Protein AF-A0A3C0VJ47-F1 (afdb_monomer_lite)

Foldseek 3Di:
DQVVCVVVVHAAEEEEEPQQLPDDPVVSVVVLLVVLQEPHSYYDYWYDQDDPPDPSLVSLCVVVVHPHDDPVQRDGVHHPRGSYPDDPVSVVVVRVLSVVVRVDVVSSVVVCVVVVRHHDD

pLDDT: mean 89.76, std 4.62, range [62.94, 96.06]

Radius of gyration: 16.32 Å; chains: 1; bounding box: 37×33×41 Å

Sequence (121 aa):
AVLKTEAAGIRAEGGFMLGHPDETVAEMEESIRYALSLPFSRFGFCICLPLPGTTGYYRVLEKHGLARIDWSTYDFLKPELMPCSTSIAQLRRMFLKTKLLRRFPTAAAVYRWVHGVKRAN

Structure (mmCIF, N/CA/C/O backbone):
data_AF-A0A3C0VJ47-F1
#
_entry.id   AF-A0A3C0VJ47-F1
#
loop_
_atom_site.group_PDB
_atom_site.id
_atom_site.type_symbol
_atom_site.label_atom_id
_atom_site.label_alt_id
_atom_site.label_comp_id
_atom_site.label_asym_id
_atom_site.label_entity_id
_atom_site.label_seq_id
_atom_site.pdbx_PDB_ins_code
_atom_site.Cartn_x
_atom_site.Cartn_y
_atom_site.Cartn_z
_atom_site.occupancy
_atom_site.B_iso_or_equiv
_atom_site.auth_seq_id
_atom_site.auth_comp_id
_atom_site.auth_asym_id
_atom_site.auth_atom_id
_atom_site.pdbx_PDB_model_num
ATOM 1 N N . ALA A 1 1 ? -18.216 -2.520 5.977 1.00 87.69 1 ALA A N 1
ATOM 2 C CA . ALA A 1 1 ? -17.931 -3.785 6.688 1.00 87.69 1 ALA A CA 1
ATOM 3 C C . ALA A 1 1 ? -17.303 -3.515 8.054 1.00 87.69 1 ALA A C 1
ATOM 5 O O . ALA A 1 1 ? -17.972 -3.765 9.042 1.00 87.69 1 ALA A O 1
ATOM 6 N N . VAL A 1 2 ? -16.112 -2.902 8.103 1.00 93.44 2 VAL A N 1
ATOM 7 C CA . VAL A 1 2 ? -15.336 -2.638 9.338 1.00 93.44 2 VAL A CA 1
ATOM 8 C C . VAL A 1 2 ? -16.138 -1.961 10.456 1.00 93.44 2 VAL A C 1
ATOM 10 O O . VAL A 1 2 ? -16.151 -2.455 11.575 1.00 93.44 2 VAL A O 1
ATOM 13 N N . LEU A 1 3 ? -16.861 -0.875 10.154 1.00 93.75 3 LEU A N 1
ATOM 14 C CA . LEU A 1 3 ? -17.677 -0.174 11.158 1.00 93.75 3 LEU A CA 1
ATOM 15 C C . LEU A 1 3 ? -18.728 -1.093 11.797 1.00 93.75 3 LEU A C 1
ATOM 17 O O . LEU A 1 3 ? -18.889 -1.106 13.010 1.00 93.75 3 LEU A O 1
ATOM 21 N N . LYS A 1 4 ? -19.407 -1.909 10.979 1.00 95.12 4 LYS A N 1
ATOM 22 C CA . LYS A 1 4 ? -20.451 -2.830 11.449 1.00 95.12 4 LYS A CA 1
ATOM 23 C C . LYS A 1 4 ? -19.870 -3.952 12.308 1.00 95.12 4 LYS A C 1
ATOM 25 O O . LYS A 1 4 ? -20.481 -4.320 13.301 1.00 95.12 4 LYS A O 1
ATOM 30 N N . THR A 1 5 ? -18.714 -4.498 11.926 1.00 95.38 5 THR A N 1
ATOM 31 C CA . THR A 1 5 ? -18.061 -5.572 12.687 1.00 95.38 5 THR A CA 1
ATOM 32 C C . THR A 1 5 ? -17.556 -5.065 14.031 1.00 95.38 5 THR A C 1
ATOM 34 O O . THR A 1 5 ? -17.850 -5.683 15.047 1.00 95.38 5 THR A O 1
ATOM 37 N N . GLU A 1 6 ? -16.896 -3.906 14.060 1.00 92.31 6 GLU A N 1
ATOM 38 C CA . GLU A 1 6 ? -16.380 -3.317 15.303 1.00 92.31 6 GLU A CA 1
ATOM 39 C C . GLU A 1 6 ? -17.521 -2.898 16.243 1.00 92.31 6 GLU A C 1
ATOM 41 O O . GLU A 1 6 ? -17.473 -3.199 17.434 1.00 92.31 6 GLU A O 1
ATOM 46 N N . ALA A 1 7 ? -18.603 -2.313 15.715 1.00 93.12 7 ALA A N 1
ATOM 47 C CA . ALA A 1 7 ? -19.798 -2.000 16.505 1.00 93.12 7 ALA A CA 1
ATOM 48 C C . ALA A 1 7 ? -20.467 -3.252 17.107 1.00 93.12 7 ALA A C 1
ATOM 50 O O . ALA A 1 7 ? -21.058 -3.178 18.180 1.00 93.12 7 ALA A O 1
ATOM 51 N N . ALA A 1 8 ? -20.354 -4.404 16.440 1.00 95.69 8 ALA A N 1
ATOM 52 C CA . ALA A 1 8 ? -20.844 -5.691 16.932 1.00 95.69 8 ALA A CA 1
ATOM 53 C C . ALA A 1 8 ? -19.851 -6.415 17.868 1.00 95.69 8 ALA A C 1
ATOM 55 O O . ALA A 1 8 ? -20.109 -7.550 18.266 1.00 95.69 8 ALA A O 1
ATOM 56 N N . GLY A 1 9 ? -18.708 -5.803 18.201 1.00 94.50 9 GLY A N 1
ATOM 57 C CA . GLY A 1 9 ? -17.663 -6.412 19.033 1.00 94.50 9 GLY A CA 1
ATOM 58 C C . GLY A 1 9 ? -16.779 -7.435 18.307 1.00 94.50 9 GLY A C 1
ATOM 59 O O . GLY A 1 9 ? -15.995 -8.137 18.948 1.00 94.50 9 GLY A O 1
ATOM 60 N N . ILE A 1 10 ? -16.872 -7.531 16.977 1.00 96.06 10 ILE A N 1
ATOM 61 C CA . ILE A 1 10 ? -16.033 -8.404 16.149 1.00 96.06 10 ILE A CA 1
ATOM 62 C C . ILE A 1 10 ? -14.783 -7.632 15.725 1.00 96.06 10 ILE A C 1
ATOM 64 O O . ILE A 1 10 ? -14.864 -6.629 15.013 1.00 96.06 10 ILE A O 1
ATOM 68 N N . ARG A 1 11 ? -13.613 -8.145 16.114 1.00 94.44 11 ARG A N 1
ATOM 69 C CA . ARG A 1 11 ? -12.315 -7.529 15.810 1.00 94.44 11 ARG A CA 1
ATOM 70 C C . ARG A 1 11 ? -12.023 -7.572 14.311 1.00 94.44 11 ARG A C 1
ATOM 72 O O . ARG A 1 11 ? -11.785 -8.644 13.758 1.00 94.44 11 ARG A O 1
ATOM 79 N N . ALA A 1 12 ? -11.999 -6.414 13.662 1.00 94.62 12 ALA A N 1
ATOM 80 C CA . ALA A 1 12 ? -11.708 -6.304 12.241 1.00 94.62 12 ALA A CA 1
ATOM 81 C C . ALA A 1 12 ? -10.196 -6.243 11.981 1.00 94.62 12 ALA A C 1
ATOM 83 O O . ALA A 1 12 ? -9.491 -5.377 12.514 1.00 94.62 12 ALA A O 1
ATOM 84 N N . GLU A 1 13 ? -9.708 -7.125 11.105 1.00 94.12 13 GLU A N 1
ATOM 85 C CA . GLU A 1 13 ? -8.345 -7.065 10.574 1.00 94.12 13 GLU A CA 1
ATOM 86 C C . GLU A 1 13 ? -8.325 -6.540 9.131 1.00 94.12 13 GLU A C 1
ATOM 88 O O . GLU A 1 13 ? -9.103 -6.982 8.288 1.00 94.12 13 GLU A O 1
ATOM 93 N N . GLY A 1 14 ? -7.436 -5.585 8.846 1.00 92.75 14 GLY A N 1
ATOM 94 C CA . GLY A 1 14 ? -7.245 -5.000 7.517 1.00 92.75 14 GLY A CA 1
ATOM 95 C C . GLY A 1 14 ? -5.904 -5.386 6.892 1.00 92.75 14 GLY A C 1
ATOM 96 O O . GLY A 1 14 ? -4.848 -5.128 7.471 1.00 92.75 14 GLY A O 1
ATOM 97 N N . GLY A 1 15 ? -5.930 -5.969 5.696 1.00 94.06 15 GLY A N 1
ATOM 98 C CA . GLY A 1 15 ? -4.739 -6.205 4.880 1.00 94.06 15 GLY A CA 1
ATOM 99 C C . GLY A 1 15 ? -4.710 -5.255 3.690 1.00 94.06 15 GLY A C 1
ATOM 100 O O . GLY A 1 15 ? -5.676 -5.194 2.935 1.00 94.06 15 GLY A O 1
ATOM 101 N N . PHE A 1 16 ? -3.608 -4.531 3.521 1.00 94.31 16 PHE A N 1
ATOM 102 C CA . PHE A 1 16 ? -3.402 -3.604 2.410 1.00 94.31 16 PHE A CA 1
ATOM 103 C C . PHE A 1 16 ? -2.181 -4.021 1.593 1.00 94.31 16 PHE A C 1
ATOM 105 O O . PHE A 1 16 ? -1.155 -4.406 2.153 1.00 94.31 16 PHE A O 1
ATOM 112 N N . MET A 1 17 ? -2.279 -3.908 0.272 1.00 92.50 17 MET A N 1
ATOM 113 C CA . MET A 1 17 ? -1.145 -4.045 -0.641 1.00 92.50 17 MET A CA 1
ATOM 114 C C . MET A 1 17 ? -0.754 -2.665 -1.149 1.00 92.50 17 MET A C 1
ATOM 116 O O . MET A 1 17 ? -1.632 -1.874 -1.474 1.00 92.50 17 MET A O 1
ATOM 120 N N . LEU A 1 18 ? 0.546 -2.391 -1.206 1.00 92.19 18 LEU A N 1
ATOM 121 C CA . LEU A 1 18 ? 1.106 -1.160 -1.755 1.00 92.19 18 LEU A CA 1
ATOM 122 C C . LEU A 1 18 ? 2.059 -1.488 -2.901 1.00 92.19 18 LEU A C 1
ATOM 124 O O . LEU A 1 18 ? 2.857 -2.424 -2.803 1.00 92.19 18 LEU A O 1
ATOM 128 N N . GLY A 1 19 ? 2.028 -0.679 -3.949 1.00 90.62 19 GLY A N 1
ATOM 129 C CA . GLY A 1 19 ? 2.949 -0.757 -5.073 1.00 90.62 19 GLY A CA 1
ATOM 130 C C . GLY A 1 19 ? 2.414 -1.599 -6.219 1.00 90.62 19 GLY A C 1
ATOM 131 O O . GLY A 1 19 ? 3.201 -2.258 -6.896 1.00 90.62 19 GLY A O 1
ATOM 132 N N . HIS A 1 20 ? 1.095 -1.603 -6.427 1.00 92.62 20 HIS A N 1
ATOM 133 C CA . HIS A 1 20 ? 0.516 -2.194 -7.635 1.00 92.62 20 HIS A CA 1
ATOM 134 C C . HIS A 1 20 ? 1.140 -1.542 -8.887 1.00 92.62 20 HIS A C 1
ATOM 136 O O . HIS A 1 20 ? 1.443 -0.351 -8.835 1.00 92.62 20 HIS A O 1
ATOM 142 N N . PRO A 1 21 ? 1.352 -2.263 -10.009 1.00 91.62 21 PRO A N 1
ATOM 143 C CA . PRO A 1 21 ? 2.082 -1.722 -11.158 1.00 91.62 21 PRO A CA 1
ATOM 144 C C . PRO A 1 21 ? 1.579 -0.368 -11.659 1.00 91.62 21 PRO A C 1
ATOM 146 O O . PRO A 1 21 ? 2.386 0.488 -12.020 1.00 91.62 21 PRO A O 1
ATOM 149 N N . ASP A 1 22 ? 0.269 -0.148 -11.605 1.00 90.69 22 ASP A N 1
ATOM 150 C CA . ASP A 1 22 ? -0.381 1.089 -12.051 1.00 90.69 22 ASP A CA 1
ATOM 151 C C . ASP A 1 22 ? -0.547 2.144 -10.943 1.00 90.69 22 ASP A C 1
ATOM 153 O O . ASP A 1 22 ? -1.043 3.232 -11.202 1.00 90.69 22 ASP A O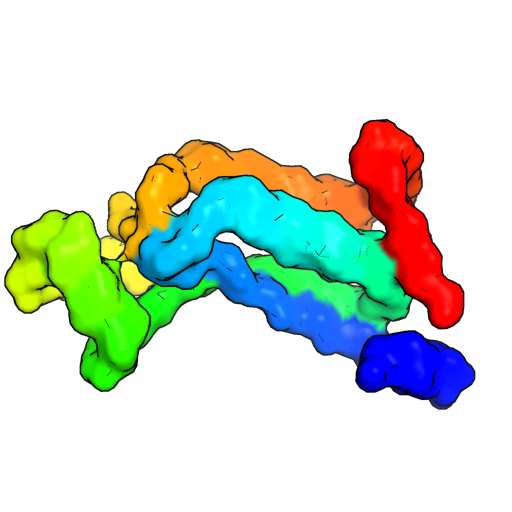 1
ATOM 157 N N . GLU A 1 23 ? -0.123 1.844 -9.715 1.00 92.06 23 GLU A N 1
ATOM 158 C CA . GLU A 1 23 ? -0.290 2.716 -8.553 1.00 92.06 23 GLU A CA 1
ATOM 159 C C . GLU A 1 23 ? 0.851 3.734 -8.437 1.00 92.06 23 GLU A C 1
ATOM 161 O O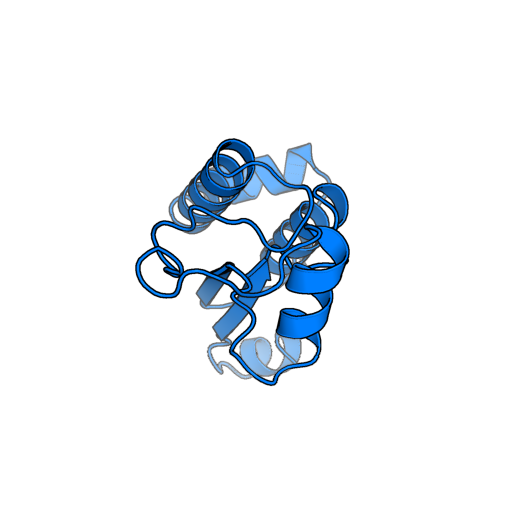 . GLU A 1 23 ? 2.040 3.433 -8.611 1.00 92.06 23 GLU A O 1
ATOM 166 N N . THR A 1 24 ? 0.486 4.961 -8.098 1.00 92.75 24 THR A N 1
ATOM 167 C CA . THR A 1 24 ? 1.397 6.066 -7.811 1.00 92.75 24 THR A CA 1
ATOM 168 C C . THR A 1 24 ? 1.723 6.157 -6.320 1.00 92.75 24 THR A C 1
ATOM 170 O O . THR A 1 24 ? 1.034 5.623 -5.451 1.00 92.75 24 THR A O 1
ATOM 173 N N . VAL A 1 25 ? 2.775 6.911 -5.981 1.00 91.50 25 VAL A N 1
ATOM 174 C CA . VAL A 1 25 ? 3.110 7.198 -4.574 1.00 91.50 25 VAL A CA 1
ATOM 175 C C . VAL A 1 25 ? 1.954 7.900 -3.853 1.00 91.50 25 VAL A C 1
ATOM 177 O O . VAL A 1 25 ? 1.704 7.615 -2.685 1.00 91.50 25 VAL A O 1
ATOM 180 N N . ALA A 1 26 ? 1.241 8.797 -4.538 1.00 92.75 26 ALA A N 1
ATOM 181 C CA . ALA A 1 26 ? 0.123 9.532 -3.956 1.00 92.75 26 ALA A CA 1
ATOM 182 C C . ALA A 1 26 ? -1.057 8.610 -3.606 1.00 92.75 26 ALA A C 1
ATOM 184 O O . ALA A 1 26 ? -1.616 8.727 -2.517 1.00 92.75 26 ALA A O 1
ATOM 185 N N . GLU A 1 27 ? -1.376 7.650 -4.475 1.00 94.88 27 GLU A N 1
ATOM 186 C CA . GLU A 1 27 ? -2.435 6.660 -4.232 1.00 94.88 27 GLU A CA 1
ATOM 187 C C . GLU A 1 27 ? -2.062 5.703 -3.092 1.00 94.88 27 GLU A C 1
ATOM 189 O O . GLU A 1 27 ? -2.880 5.423 -2.216 1.00 94.88 27 GLU A O 1
ATOM 194 N N . MET A 1 28 ? -0.795 5.287 -2.996 1.00 94.25 28 MET A N 1
ATOM 195 C CA . MET A 1 28 ? -0.340 4.504 -1.841 1.00 94.25 28 MET A CA 1
ATOM 196 C C . MET A 1 28 ? -0.459 5.292 -0.521 1.00 94.25 28 MET A C 1
AT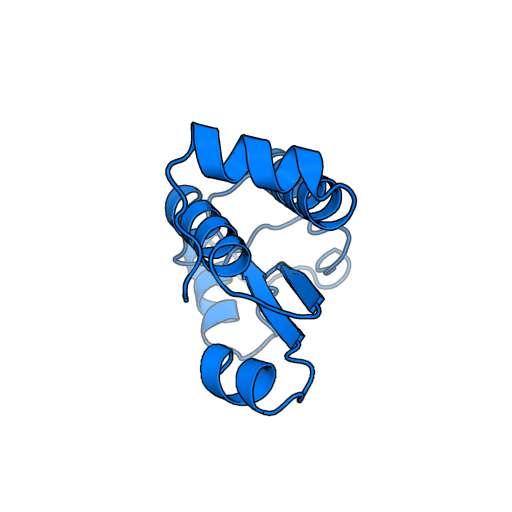OM 198 O O . MET A 1 28 ? -0.787 4.730 0.527 1.00 94.25 28 MET A O 1
ATOM 202 N N . GLU A 1 29 ? -0.198 6.603 -0.540 1.00 92.88 29 GLU A N 1
ATOM 203 C CA . GLU A 1 29 ? -0.418 7.482 0.616 1.00 92.88 29 GLU A CA 1
ATOM 204 C C . GLU A 1 29 ? -1.908 7.612 0.964 1.00 92.88 29 GLU A C 1
ATOM 206 O O . GLU A 1 29 ? -2.270 7.673 2.142 1.00 92.88 29 GLU A O 1
ATOM 211 N N . GLU A 1 30 ? -2.790 7.620 -0.033 1.00 94.44 30 GLU A N 1
ATOM 212 C CA . GLU A 1 30 ? -4.242 7.555 0.162 1.00 94.44 30 GLU A CA 1
ATOM 213 C C . GLU A 1 30 ? -4.674 6.245 0.809 1.00 94.44 30 GLU A C 1
ATOM 215 O O . GLU A 1 30 ? -5.416 6.281 1.793 1.00 94.44 30 GLU A O 1
ATOM 220 N N . SER A 1 31 ? -4.132 5.115 0.360 1.00 94.62 31 SER A N 1
ATOM 221 C CA . SER A 1 31 ? -4.350 3.804 0.977 1.00 94.62 31 SER A CA 1
ATOM 222 C C . SER A 1 31 ? -3.939 3.793 2.455 1.00 94.62 31 SER A C 1
ATOM 224 O O . SER A 1 31 ? -4.676 3.292 3.310 1.00 94.62 31 SER A O 1
ATOM 226 N N . ILE A 1 32 ? -2.805 4.414 2.803 1.00 93.38 32 ILE A N 1
ATOM 227 C CA . ILE A 1 32 ? -2.371 4.559 4.204 1.00 93.38 32 ILE A CA 1
ATOM 228 C C . ILE A 1 32 ? -3.341 5.442 4.998 1.00 93.38 32 ILE A C 1
ATOM 230 O O . ILE A 1 32 ? -3.720 5.086 6.119 1.00 93.38 32 ILE A O 1
ATOM 234 N N . ARG A 1 33 ? -3.761 6.584 4.440 1.00 93.38 33 ARG A N 1
ATOM 235 C CA . ARG A 1 33 ? -4.732 7.479 5.091 1.00 93.38 33 ARG A CA 1
ATOM 236 C C . ARG A 1 33 ? -6.074 6.786 5.316 1.00 93.38 33 ARG A C 1
ATOM 238 O O . ARG A 1 33 ? -6.645 6.929 6.394 1.00 93.38 33 ARG A O 1
ATOM 245 N N . TYR A 1 34 ? -6.540 6.006 4.346 1.00 93.75 34 TYR A N 1
ATOM 246 C CA . TYR A 1 34 ? -7.769 5.225 4.441 1.00 93.75 34 TYR A CA 1
ATOM 247 C C . TYR A 1 34 ? -7.683 4.146 5.528 1.00 93.75 34 TYR A C 1
ATOM 249 O O . TYR A 1 34 ? -8.579 4.025 6.361 1.00 93.75 34 TYR A O 1
ATOM 257 N N . ALA A 1 35 ? -6.570 3.416 5.608 1.00 93.06 35 ALA A N 1
ATOM 258 C CA . ALA A 1 35 ? -6.358 2.449 6.684 1.00 93.06 35 ALA A CA 1
ATOM 259 C C . ALA A 1 35 ? -6.406 3.104 8.079 1.00 93.06 35 ALA A C 1
ATOM 261 O O . ALA A 1 35 ? -6.937 2.525 9.023 1.00 93.06 35 ALA A O 1
ATOM 262 N N . LEU A 1 36 ? -5.875 4.326 8.208 1.00 90.94 36 LEU A N 1
ATOM 263 C CA . LEU A 1 36 ? -5.847 5.087 9.462 1.00 90.94 36 LEU A CA 1
ATOM 264 C C . LEU A 1 36 ? -7.176 5.769 9.816 1.00 90.94 36 LEU A C 1
ATOM 266 O O . LEU A 1 36 ? -7.354 6.155 10.979 1.00 90.94 36 LEU A O 1
ATOM 270 N N . SER A 1 37 ? -8.072 5.960 8.845 1.00 92.06 37 SER A N 1
ATOM 271 C CA . SER A 1 37 ? -9.394 6.551 9.074 1.00 92.06 37 SER A CA 1
ATOM 272 C C . SER A 1 37 ? -10.389 5.531 9.627 1.00 92.06 37 SER A C 1
ATOM 274 O O . SER A 1 37 ? -11.301 5.907 10.363 1.00 92.06 37 SER A O 1
ATOM 276 N N . LEU A 1 38 ? -10.200 4.244 9.330 1.00 93.31 38 LEU A N 1
ATOM 277 C CA . LEU A 1 38 ? -11.077 3.169 9.783 1.00 93.31 38 LEU A CA 1
ATOM 278 C C . LEU A 1 38 ? -10.703 2.648 11.183 1.00 93.31 38 LEU A C 1
ATOM 280 O O . LEU A 1 38 ? -9.526 2.638 11.556 1.00 93.31 38 LEU A O 1
ATOM 284 N N . PRO A 1 39 ? -11.680 2.164 11.973 1.00 91.31 39 PRO A N 1
ATOM 285 C CA . PRO A 1 39 ? -11.437 1.682 13.329 1.00 91.31 39 PRO A CA 1
ATOM 286 C C . PRO A 1 39 ? -10.980 0.217 13.353 1.00 91.31 39 PRO A C 1
ATOM 288 O O . PRO A 1 39 ? -11.507 -0.581 14.111 1.00 91.31 39 PRO A O 1
ATOM 291 N N . PHE A 1 40 ? -10.005 -0.164 12.526 1.00 90.81 40 PHE A N 1
ATOM 292 C CA . PHE A 1 40 ? -9.478 -1.528 12.568 1.00 90.81 40 PHE A CA 1
ATOM 293 C C . PHE A 1 40 ? -8.900 -1.864 13.947 1.00 90.81 40 PHE A C 1
ATOM 295 O O . PHE A 1 40 ? -8.002 -1.168 14.432 1.00 90.81 40 PHE A O 1
ATOM 302 N N . SER A 1 41 ? -9.317 -2.998 14.512 1.00 89.75 41 SER A N 1
ATOM 303 C CA . SER A 1 41 ? -8.616 -3.638 15.629 1.00 89.75 41 SER A CA 1
ATOM 304 C C . SER A 1 41 ? -7.145 -3.915 15.304 1.00 89.75 41 SER A C 1
ATOM 306 O O . SER A 1 41 ? -6.273 -3.806 16.171 1.00 89.75 41 SER A O 1
ATOM 308 N N . ARG A 1 42 ? -6.853 -4.290 14.052 1.00 87.44 42 ARG A N 1
ATOM 309 C CA . ARG A 1 42 ? -5.490 -4.499 13.547 1.00 87.44 42 ARG A CA 1
ATOM 310 C C . ARG A 1 42 ? -5.440 -4.272 12.042 1.00 87.44 42 ARG A C 1
ATOM 312 O O . ARG A 1 42 ? -6.358 -4.639 11.328 1.00 87.44 42 ARG A O 1
ATOM 319 N N . PHE A 1 43 ? -4.347 -3.718 11.535 1.00 92.00 43 PHE A N 1
ATOM 320 C CA . PHE A 1 43 ? -4.100 -3.683 10.097 1.00 92.00 43 PHE A CA 1
ATOM 321 C C . PHE A 1 43 ? -2.613 -3.815 9.777 1.00 92.00 43 PHE A C 1
ATOM 323 O O . PHE A 1 43 ? -1.746 -3.608 10.641 1.00 92.00 43 PHE A O 1
ATOM 330 N N . GLY A 1 44 ? -2.323 -4.193 8.537 1.00 90.69 44 GLY A N 1
ATOM 331 C CA . GLY A 1 44 ? -0.976 -4.367 8.016 1.00 90.69 44 GLY A CA 1
ATOM 332 C C . GLY A 1 44 ? -0.889 -4.009 6.539 1.00 90.69 44 GLY A C 1
ATOM 333 O O . GLY A 1 44 ? -1.893 -3.971 5.834 1.00 90.69 44 GLY A O 1
ATOM 334 N N . PHE A 1 45 ? 0.338 -3.758 6.094 1.00 91.75 45 PHE A N 1
ATOM 335 C CA . PHE A 1 45 ? 0.657 -3.495 4.698 1.00 91.75 45 PHE A CA 1
ATOM 336 C C . PHE A 1 45 ? 1.675 -4.526 4.222 1.00 91.75 45 PHE A C 1
ATOM 338 O O . PHE A 1 45 ? 2.605 -4.854 4.967 1.00 91.75 45 PHE A O 1
ATOM 345 N N . CYS A 1 46 ? 1.540 -4.973 2.983 1.00 89.81 46 CYS A N 1
ATOM 346 C CA . CYS A 1 46 ? 2.556 -5.720 2.254 1.00 89.81 46 CYS A CA 1
ATOM 347 C C . CYS A 1 46 ? 2.821 -5.071 0.893 1.00 89.81 46 CYS A C 1
ATOM 349 O O . CYS A 1 46 ? 2.111 -4.164 0.458 1.00 89.81 46 CYS A O 1
ATOM 351 N N . ILE A 1 47 ? 3.897 -5.509 0.250 1.00 89.56 47 ILE A N 1
ATOM 352 C CA . ILE A 1 47 ? 4.277 -5.060 -1.087 1.00 89.56 47 ILE A CA 1
ATOM 353 C C . ILE A 1 47 ? 3.474 -5.880 -2.086 1.00 89.56 47 ILE A C 1
ATOM 355 O O . ILE A 1 47 ? 3.356 -7.097 -1.926 1.00 89.56 47 ILE A O 1
ATOM 359 N N . CYS A 1 48 ? 2.925 -5.228 -3.106 1.00 90.44 48 CYS A N 1
ATOM 360 C CA . CYS A 1 48 ? 2.376 -5.940 -4.244 1.00 90.44 48 CYS A CA 1
ATOM 361 C C . CYS A 1 48 ? 3.530 -6.670 -4.936 1.00 90.44 48 CYS A C 1
ATOM 363 O O . CYS A 1 48 ? 4.465 -6.040 -5.415 1.00 90.44 48 CYS A O 1
ATOM 365 N N . LEU A 1 49 ? 3.482 -7.995 -4.970 1.00 89.06 49 LEU A N 1
ATOM 366 C CA . LEU A 1 49 ? 4.470 -8.801 -5.674 1.00 89.06 49 LEU A CA 1
ATOM 367 C C . LEU A 1 49 ? 3.728 -9.682 -6.686 1.00 89.06 49 LEU A C 1
ATOM 369 O O . LEU A 1 49 ? 3.265 -10.769 -6.332 1.00 89.06 49 LEU A O 1
ATOM 373 N N . PRO A 1 50 ? 3.507 -9.188 -7.916 1.00 90.12 50 PRO A N 1
ATOM 374 C CA . PRO A 1 50 ? 2.792 -9.951 -8.927 1.00 90.12 50 PRO A CA 1
ATOM 375 C C . PRO A 1 50 ? 3.436 -11.307 -9.250 1.00 90.12 50 PRO A C 1
ATOM 377 O O . PRO A 1 50 ? 4.570 -11.397 -9.710 1.00 90.12 50 PRO A O 1
ATOM 380 N N . LEU A 1 51 ? 2.681 -12.384 -9.042 1.00 90.31 51 LEU A N 1
ATOM 381 C CA . LEU A 1 51 ? 3.141 -13.758 -9.254 1.00 90.31 51 LEU A CA 1
ATOM 382 C C . LEU A 1 51 ? 3.155 -14.141 -10.746 1.00 90.31 51 LEU A C 1
ATOM 384 O O . LEU A 1 51 ? 2.348 -13.602 -11.513 1.00 90.31 51 LEU A O 1
ATOM 388 N N . PRO A 1 52 ? 4.017 -15.088 -11.172 1.00 90.50 52 PRO A N 1
ATOM 389 C CA . PRO A 1 52 ? 4.113 -15.471 -12.577 1.00 90.50 52 PRO A CA 1
ATOM 390 C C . PRO A 1 52 ? 2.762 -15.945 -13.117 1.00 90.50 52 PRO A C 1
ATOM 392 O O . PRO A 1 52 ? 2.040 -16.680 -12.447 1.00 90.50 52 PRO A O 1
ATOM 395 N N . GLY A 1 53 ? 2.424 -15.514 -14.332 1.00 90.88 53 GLY A N 1
ATOM 396 C CA . GLY A 1 53 ? 1.151 -15.841 -14.983 1.00 90.88 53 GLY A CA 1
ATOM 397 C C . GLY A 1 53 ? -0.022 -14.932 -14.601 1.00 90.88 53 GLY A C 1
ATOM 398 O O . GLY A 1 53 ? -1.084 -15.033 -15.209 1.00 90.88 53 GLY A O 1
ATOM 399 N N . THR A 1 54 ? 0.144 -14.018 -13.639 1.00 93.44 54 THR A N 1
ATOM 400 C CA . THR A 1 54 ? -0.887 -13.017 -13.322 1.00 93.44 54 THR A CA 1
ATOM 401 C C . THR A 1 54 ? -0.832 -11.826 -14.277 1.00 93.44 54 THR A C 1
ATOM 403 O O . THR A 1 54 ? 0.229 -11.469 -14.788 1.00 93.44 54 THR A O 1
ATOM 406 N N . THR A 1 55 ? -1.957 -11.132 -14.463 1.00 94.19 55 THR A N 1
ATOM 407 C CA . THR A 1 55 ? -1.995 -9.889 -15.254 1.00 94.19 55 THR A CA 1
ATOM 408 C C . THR A 1 55 ? -0.998 -8.854 -14.736 1.00 94.19 55 THR A C 1
ATOM 410 O O . THR A 1 55 ? -0.291 -8.230 -15.522 1.00 94.19 55 THR A O 1
ATOM 413 N N . GLY A 1 56 ? -0.876 -8.719 -13.410 1.00 91.75 56 GLY A N 1
ATOM 414 C CA . GLY A 1 56 ? 0.092 -7.814 -12.793 1.00 91.75 56 GLY A CA 1
ATOM 415 C C . GLY A 1 56 ? 1.539 -8.159 -13.154 1.00 91.75 56 GLY A C 1
ATOM 416 O O . GLY A 1 56 ? 2.343 -7.258 -13.355 1.00 91.75 56 GLY A O 1
ATOM 417 N N . TYR A 1 57 ? 1.872 -9.443 -13.295 1.00 92.75 57 TYR A N 1
ATOM 418 C CA . TYR A 1 57 ? 3.219 -9.870 -13.674 1.00 92.75 57 TYR A CA 1
ATOM 419 C C . TYR A 1 57 ? 3.571 -9.422 -15.090 1.00 92.75 57 TYR A C 1
ATOM 421 O O . TYR A 1 57 ? 4.617 -8.812 -15.302 1.00 92.75 57 TYR A O 1
ATOM 429 N N . TYR A 1 58 ? 2.665 -9.638 -16.044 1.00 93.62 58 TYR A N 1
ATOM 430 C CA . TYR A 1 58 ? 2.860 -9.175 -17.419 1.00 93.62 58 TYR A CA 1
ATOM 431 C C . TYR A 1 58 ? 2.926 -7.647 -17.512 1.00 93.62 58 TYR A C 1
ATOM 433 O O . TYR A 1 58 ? 3.736 -7.125 -18.274 1.00 93.62 58 TYR A O 1
ATOM 441 N N . ARG A 1 59 ? 2.160 -6.927 -16.682 1.00 93.75 59 ARG A N 1
ATOM 442 C CA . ARG A 1 59 ? 2.257 -5.463 -16.572 1.00 93.75 59 ARG A CA 1
ATOM 443 C C . ARG A 1 59 ? 3.623 -4.991 -16.091 1.00 93.75 59 ARG A C 1
ATOM 445 O O . ARG A 1 59 ? 4.148 -4.026 -16.634 1.00 93.75 59 ARG A O 1
ATOM 452 N N . VAL A 1 60 ? 4.216 -5.660 -15.102 1.00 92.44 60 VAL A N 1
ATOM 453 C CA . VAL A 1 60 ? 5.579 -5.335 -14.647 1.00 92.44 60 VAL A CA 1
ATOM 454 C C . VAL A 1 60 ? 6.586 -5.571 -15.768 1.00 92.44 60 VAL A C 1
ATOM 456 O O . VAL A 1 60 ? 7.426 -4.711 -16.020 1.00 92.44 60 VAL A O 1
ATOM 459 N N . LEU A 1 61 ? 6.492 -6.701 -16.474 1.00 93.19 61 LEU A N 1
ATOM 460 C CA . LEU A 1 61 ? 7.376 -6.986 -17.606 1.00 93.19 61 LEU A CA 1
ATOM 461 C C . LEU A 1 61 ? 7.283 -5.905 -18.690 1.00 93.19 61 LEU A C 1
ATOM 463 O O . LEU A 1 61 ? 8.308 -5.369 -19.102 1.00 93.19 61 LEU A O 1
ATOM 467 N N . GLU A 1 62 ? 6.063 -5.545 -19.091 1.00 93.69 62 GLU A N 1
ATOM 468 C CA . GLU A 1 62 ? 5.787 -4.486 -20.067 1.00 93.69 62 GLU A CA 1
ATOM 469 C C . GLU A 1 62 ? 6.368 -3.141 -19.609 1.00 93.69 62 GLU A C 1
ATOM 471 O O . GLU A 1 62 ? 7.147 -2.514 -20.327 1.00 93.69 62 GLU A O 1
ATOM 476 N N . LYS A 1 63 ? 6.055 -2.729 -18.376 1.00 90.62 63 LYS A N 1
ATOM 477 C CA . LYS A 1 63 ? 6.458 -1.436 -17.812 1.00 90.62 63 LYS A CA 1
ATOM 478 C C . LYS A 1 63 ? 7.970 -1.280 -17.673 1.00 90.62 63 LYS A C 1
ATOM 480 O O . LYS A 1 63 ? 8.486 -0.176 -17.829 1.00 90.62 63 LYS A O 1
ATOM 485 N N . HIS A 1 64 ? 8.673 -2.367 -17.370 1.00 89.56 64 HIS A N 1
ATOM 486 C CA . HIS A 1 64 ? 10.124 -2.364 -17.187 1.00 89.56 64 HIS A CA 1
ATOM 487 C C . HIS A 1 64 ? 10.897 -2.828 -18.431 1.00 89.56 64 HIS A C 1
ATOM 489 O O . HIS A 1 64 ? 12.126 -2.874 -18.387 1.00 89.56 64 HIS A O 1
ATOM 495 N N . GLY A 1 65 ? 10.215 -3.173 -19.530 1.00 92.56 65 GLY A N 1
ATOM 496 C CA . GLY A 1 65 ? 10.854 -3.689 -20.745 1.00 92.56 65 GLY A CA 1
ATOM 497 C C . GLY A 1 65 ? 11.607 -5.006 -20.520 1.00 92.56 65 GLY A C 1
ATOM 498 O O . GLY A 1 65 ? 12.663 -5.228 -21.111 1.00 92.56 65 GLY A O 1
ATOM 499 N N . LEU A 1 66 ? 11.103 -5.864 -19.630 1.00 91.69 66 LEU A N 1
ATOM 500 C CA . LEU A 1 66 ? 11.750 -7.114 -19.230 1.00 91.69 66 LEU A CA 1
ATOM 501 C C . LEU A 1 66 ? 11.131 -8.307 -19.963 1.00 91.69 66 LEU A C 1
ATOM 503 O O . LEU A 1 66 ? 9.916 -8.428 -20.061 1.00 91.69 66 LEU A O 1
ATOM 507 N N . ALA A 1 67 ? 11.964 -9.255 -20.395 1.00 91.06 67 ALA A N 1
ATOM 508 C CA . ALA A 1 67 ? 11.479 -10.537 -20.920 1.00 91.06 67 ALA A CA 1
ATOM 509 C C . ALA A 1 67 ? 11.052 -11.505 -19.800 1.00 91.06 67 ALA A C 1
ATOM 511 O O . ALA A 1 67 ? 10.178 -12.347 -19.990 1.00 91.06 67 ALA A O 1
ATOM 512 N N . ARG A 1 68 ? 11.696 -11.406 -18.631 1.00 89.12 68 ARG A N 1
ATOM 513 C CA . ARG A 1 68 ? 11.410 -12.201 -17.430 1.00 89.12 68 ARG A CA 1
ATOM 514 C C . ARG A 1 68 ? 11.905 -11.479 -16.179 1.00 89.12 68 ARG A C 1
ATOM 516 O O . ARG A 1 68 ? 12.842 -10.688 -16.259 1.00 89.12 68 ARG A O 1
ATOM 523 N N . ILE A 1 69 ? 11.322 -11.815 -15.034 1.00 87.94 69 ILE A N 1
ATOM 524 C CA . ILE A 1 69 ? 11.815 -11.410 -13.710 1.00 87.94 69 ILE A CA 1
ATOM 525 C C . ILE A 1 69 ? 12.777 -12.481 -13.185 1.00 87.94 69 ILE A C 1
ATOM 527 O O . ILE A 1 69 ? 12.519 -13.676 -13.344 1.00 87.94 69 ILE A O 1
ATOM 531 N N . ASP A 1 70 ? 13.879 -12.057 -12.566 1.00 87.38 70 ASP A N 1
ATOM 532 C CA . ASP A 1 70 ? 14.750 -12.951 -11.806 1.00 87.38 70 ASP A CA 1
ATOM 533 C C . ASP A 1 70 ? 14.098 -13.307 -10.465 1.00 87.38 70 ASP A C 1
ATOM 535 O O . ASP A 1 70 ? 13.982 -12.482 -9.562 1.00 87.38 70 ASP A O 1
ATOM 539 N N . TRP A 1 71 ? 13.669 -14.558 -10.335 1.00 85.62 71 TRP A N 1
ATOM 540 C CA . TRP A 1 71 ? 12.987 -15.054 -9.143 1.00 85.62 71 TRP A CA 1
ATOM 541 C C . TRP A 1 71 ? 13.884 -15.132 -7.912 1.00 85.62 71 TRP A C 1
ATOM 543 O O . TRP A 1 71 ? 13.368 -15.112 -6.798 1.00 85.62 71 TRP A O 1
ATOM 553 N N . SER A 1 72 ? 15.207 -15.198 -8.084 1.00 86.38 72 SER A N 1
ATOM 554 C CA . SER A 1 72 ? 16.137 -15.273 -6.952 1.00 86.38 72 SER A CA 1
ATOM 555 C C . SER A 1 72 ? 16.187 -13.976 -6.134 1.00 86.38 72 SER A C 1
ATOM 557 O O . SER A 1 72 ? 16.544 -14.003 -4.958 1.00 86.38 72 SER A O 1
ATOM 559 N N . THR A 1 73 ? 15.776 -12.855 -6.734 1.00 82.12 73 THR A N 1
ATOM 560 C CA . THR A 1 73 ? 15.750 -11.516 -6.122 1.00 82.12 73 THR A CA 1
ATOM 561 C C . THR A 1 73 ? 14.327 -10.977 -5.924 1.00 82.12 73 THR A C 1
ATOM 563 O O . THR A 1 73 ? 14.131 -9.868 -5.414 1.00 82.12 73 THR A O 1
ATOM 566 N N . TYR A 1 74 ? 13.311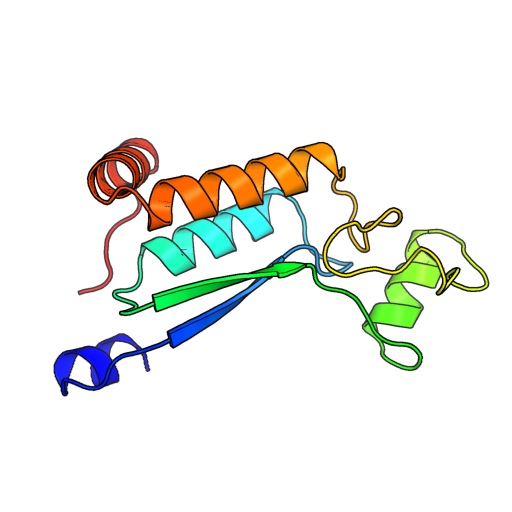 -11.762 -6.299 1.00 82.50 74 TYR A N 1
ATOM 567 C CA . TYR A 1 74 ? 11.904 -11.375 -6.251 1.00 82.50 74 TYR A CA 1
ATOM 568 C C . TYR A 1 74 ? 11.270 -11.734 -4.904 1.00 82.50 74 TYR A C 1
ATOM 570 O O . TYR A 1 74 ? 10.559 -12.728 -4.761 1.00 82.50 74 TYR A O 1
ATOM 578 N N . ASP A 1 75 ? 11.574 -10.916 -3.897 1.00 82.88 75 ASP A N 1
ATOM 579 C CA . ASP A 1 75 ? 11.260 -11.180 -2.494 1.00 82.88 75 ASP A CA 1
ATOM 580 C C . ASP A 1 75 ? 10.325 -10.116 -1.882 1.00 82.88 75 ASP A C 1
ATOM 582 O O . ASP A 1 75 ? 10.453 -8.914 -2.129 1.00 82.88 75 ASP A O 1
ATOM 586 N N . PHE A 1 76 ? 9.384 -10.558 -1.040 1.00 76.69 76 PHE A N 1
ATOM 587 C CA . PHE A 1 76 ? 8.396 -9.692 -0.380 1.00 76.69 76 PHE A CA 1
ATOM 588 C C . PHE A 1 76 ? 8.981 -8.787 0.717 1.00 76.69 76 PHE A C 1
ATOM 590 O O . PHE A 1 76 ? 8.376 -7.773 1.073 1.00 76.69 76 PHE A O 1
ATOM 597 N N . LEU A 1 77 ? 10.111 -9.163 1.312 1.00 76.69 77 LEU A N 1
ATOM 598 C CA . LEU A 1 77 ? 10.784 -8.439 2.391 1.00 76.69 77 LEU A CA 1
ATOM 599 C C . LEU A 1 77 ? 11.858 -7.495 1.845 1.00 76.69 77 LEU A C 1
ATOM 601 O O . LEU A 1 77 ? 12.068 -6.409 2.400 1.00 76.69 77 LEU A O 1
ATOM 605 N N . LYS A 1 78 ? 12.536 -7.894 0.767 1.00 79.50 78 LYS A N 1
ATOM 606 C CA . LYS A 1 78 ? 13.616 -7.137 0.131 1.00 79.50 78 LYS A CA 1
ATOM 607 C C . LYS A 1 78 ? 13.451 -7.142 -1.398 1.00 79.50 78 LYS A C 1
ATOM 609 O O . LYS A 1 78 ? 14.269 -7.750 -2.083 1.00 79.50 78 LYS A O 1
ATOM 614 N N . PRO A 1 79 ? 12.452 -6.430 -1.950 1.00 79.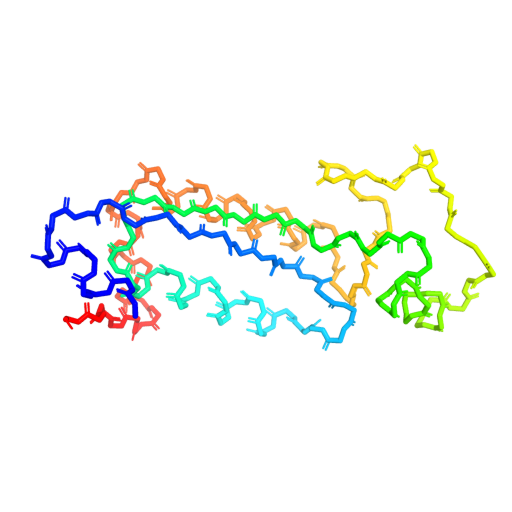00 79 PRO A N 1
ATOM 615 C CA . PRO A 1 79 ? 12.321 -6.338 -3.395 1.00 79.00 79 PRO A CA 1
ATOM 616 C C . PRO A 1 79 ? 13.483 -5.533 -3.971 1.00 79.00 79 PRO A C 1
ATOM 618 O O . PRO A 1 79 ? 13.760 -4.415 -3.525 1.00 79.00 79 PRO A O 1
ATOM 621 N N . GLU A 1 80 ? 14.151 -6.099 -4.969 1.00 82.31 80 GLU A N 1
ATOM 622 C CA . GLU A 1 80 ? 15.140 -5.380 -5.780 1.00 82.31 80 GLU A CA 1
ATOM 623 C C . GLU A 1 80 ? 14.495 -4.757 -7.028 1.00 82.31 80 GLU A C 1
ATOM 625 O O . GLU A 1 80 ? 14.942 -3.715 -7.505 1.00 82.31 80 GLU A O 1
ATOM 630 N N . LEU A 1 81 ? 13.372 -5.328 -7.478 1.00 85.44 81 LEU A N 1
ATOM 631 C CA . LEU A 1 81 ? 12.500 -4.784 -8.513 1.00 85.44 81 LEU A CA 1
ATOM 632 C C . LEU A 1 81 ? 11.178 -4.316 -7.894 1.00 85.44 81 LEU A C 1
ATOM 634 O O . LEU A 1 81 ? 10.453 -5.103 -7.287 1.00 85.44 81 LEU A O 1
ATOM 638 N N . MET A 1 82 ? 10.850 -3.039 -8.081 1.00 87.31 82 MET A N 1
ATOM 639 C CA . MET A 1 82 ? 9.546 -2.492 -7.707 1.00 87.31 82 MET A CA 1
ATOM 640 C C . MET A 1 82 ? 8.554 -2.655 -8.863 1.00 87.31 82 MET A C 1
ATOM 642 O O . MET A 1 82 ? 8.925 -2.330 -9.984 1.00 87.31 82 MET A O 1
ATOM 646 N N . PRO A 1 83 ? 7.306 -3.102 -8.623 1.00 84.38 83 PRO A N 1
ATOM 647 C CA . PRO A 1 83 ? 6.302 -3.211 -9.686 1.00 84.38 83 PRO A CA 1
ATOM 648 C C . PRO A 1 83 ? 5.824 -1.850 -10.206 1.00 84.38 83 PRO A C 1
ATOM 650 O O . PRO A 1 83 ? 5.415 -1.721 -11.357 1.00 84.38 83 PRO A O 1
ATOM 653 N N . CYS A 1 84 ? 5.834 -0.839 -9.337 1.00 86.56 84 CYS A N 1
ATOM 654 C CA . CYS A 1 84 ? 5.434 0.525 -9.647 1.00 86.56 84 CYS A CA 1
ATOM 655 C C . CYS A 1 84 ? 6.652 1.448 -9.789 1.00 86.56 84 CYS A C 1
ATOM 657 O O . CYS A 1 84 ? 7.778 1.093 -9.448 1.00 86.56 84 CYS A O 1
ATOM 659 N N . SER A 1 85 ? 6.428 2.687 -10.228 1.00 83.31 85 SER A N 1
ATOM 660 C CA . SER A 1 85 ? 7.470 3.712 -10.425 1.00 83.31 85 SER A CA 1
ATOM 661 C C . SER A 1 85 ? 8.052 4.287 -9.120 1.00 83.31 85 SER A C 1
ATOM 663 O O . SER A 1 85 ? 8.700 5.333 -9.123 1.00 83.31 85 SER A O 1
ATOM 665 N N . THR A 1 86 ? 7.833 3.620 -7.987 1.00 85.75 86 THR A N 1
ATOM 666 C CA . THR A 1 86 ? 8.324 4.043 -6.672 1.00 85.75 86 THR A CA 1
ATOM 667 C C . THR A 1 86 ? 9.710 3.477 -6.400 1.00 85.75 86 THR A C 1
ATOM 669 O O . THR A 1 86 ? 10.010 2.336 -6.737 1.00 85.75 86 THR A O 1
ATOM 672 N N . SER A 1 87 ? 10.558 4.243 -5.714 1.00 88.44 87 SER A N 1
ATOM 673 C CA . SER A 1 87 ? 11.850 3.738 -5.241 1.00 88.44 87 SER A CA 1
ATOM 674 C C . SER A 1 87 ? 11.711 2.855 -3.993 1.00 88.44 87 SER A C 1
ATOM 676 O O . SER A 1 87 ? 10.895 3.110 -3.104 1.00 88.44 87 SER A O 1
ATOM 678 N N . ILE A 1 88 ? 12.605 1.873 -3.843 1.00 86.25 88 ILE A N 1
ATOM 679 C CA . ILE A 1 88 ? 12.693 1.032 -2.633 1.00 86.25 88 ILE A CA 1
ATOM 680 C C . ILE A 1 88 ? 12.839 1.896 -1.366 1.00 86.25 88 ILE A C 1
ATOM 682 O O . ILE A 1 88 ? 12.273 1.586 -0.317 1.00 86.25 88 ILE A O 1
ATOM 686 N N . ALA A 1 89 ? 13.573 3.011 -1.449 1.00 87.88 89 ALA A N 1
ATOM 687 C CA . ALA A 1 89 ? 13.751 3.936 -0.333 1.00 87.88 89 ALA A CA 1
ATOM 688 C C . ALA A 1 89 ? 12.433 4.600 0.097 1.00 87.88 89 ALA A C 1
ATOM 690 O O . ALA A 1 89 ? 12.154 4.682 1.295 1.00 87.88 89 ALA A O 1
ATOM 691 N N . GLN A 1 90 ? 11.607 5.045 -0.855 1.00 89.88 90 GLN A N 1
ATOM 692 C CA . GLN A 1 90 ? 10.281 5.599 -0.564 1.00 89.88 90 GLN A CA 1
ATOM 693 C C . GLN A 1 90 ? 9.382 4.548 0.078 1.00 89.88 90 GLN A C 1
ATOM 695 O O . GLN A 1 90 ? 8.809 4.802 1.134 1.00 89.88 90 GLN A O 1
ATOM 700 N N . LEU A 1 91 ? 9.340 3.342 -0.481 1.00 88.19 91 LEU A N 1
ATOM 701 C CA . LEU A 1 91 ? 8.551 2.251 0.076 1.00 88.19 91 LEU A CA 1
ATOM 702 C C . LEU A 1 91 ? 8.973 1.907 1.515 1.00 88.19 91 LEU A C 1
ATOM 704 O O . LEU A 1 91 ? 8.134 1.783 2.408 1.00 88.19 91 LEU A O 1
ATOM 708 N N . ARG A 1 92 ? 10.283 1.825 1.781 1.00 88.12 92 ARG A N 1
ATOM 709 C CA . ARG A 1 92 ? 10.816 1.624 3.140 1.00 88.12 92 ARG A CA 1
ATOM 710 C C . ARG A 1 92 ? 10.375 2.730 4.095 1.00 88.12 92 ARG A C 1
ATOM 712 O O . ARG A 1 92 ? 9.992 2.426 5.225 1.00 88.12 92 ARG A O 1
ATOM 719 N N . ARG A 1 93 ? 10.387 3.995 3.656 1.00 90.44 93 ARG A N 1
ATOM 720 C CA . ARG A 1 93 ? 9.874 5.127 4.450 1.00 90.44 93 ARG A CA 1
ATOM 721 C C . ARG A 1 93 ? 8.384 4.968 4.740 1.00 90.44 93 ARG A C 1
ATOM 723 O O . ARG A 1 93 ? 7.973 5.180 5.879 1.00 90.44 93 ARG A O 1
ATOM 730 N N . MET A 1 94 ? 7.592 4.545 3.756 1.00 91.12 94 MET A N 1
ATOM 731 C CA . MET A 1 94 ? 6.160 4.294 3.931 1.00 91.12 94 MET A CA 1
ATOM 732 C C . MET A 1 94 ? 5.911 3.173 4.946 1.00 91.12 94 MET A C 1
ATOM 734 O O . MET A 1 94 ? 5.148 3.379 5.886 1.00 91.12 94 MET A O 1
ATOM 738 N N . PHE A 1 95 ? 6.612 2.040 4.857 1.00 88.69 95 PHE A N 1
ATOM 739 C CA . PHE A 1 95 ? 6.483 0.964 5.848 1.00 88.69 95 PHE A CA 1
ATOM 740 C C . PHE A 1 95 ? 6.969 1.350 7.241 1.00 88.69 95 PHE A C 1
ATOM 742 O O . PHE A 1 95 ? 6.367 0.949 8.237 1.00 88.69 95 PHE A O 1
ATOM 749 N N . LEU A 1 96 ? 8.060 2.109 7.349 1.00 89.50 96 LEU A N 1
ATOM 750 C CA . LEU A 1 96 ? 8.527 2.595 8.645 1.00 89.50 96 LEU A CA 1
ATOM 751 C C . LEU A 1 96 ? 7.483 3.521 9.275 1.00 89.50 96 LEU A C 1
ATOM 753 O O . LEU A 1 96 ? 7.143 3.355 10.446 1.00 89.50 96 LEU A O 1
ATOM 757 N N . LYS A 1 97 ? 6.919 4.435 8.479 1.00 90.69 97 LYS A N 1
ATOM 758 C CA . LYS A 1 97 ? 5.818 5.303 8.894 1.00 90.69 97 LYS A CA 1
ATOM 759 C C . LYS A 1 97 ? 4.617 4.484 9.362 1.00 90.69 97 LYS A C 1
ATOM 761 O O . LYS A 1 97 ? 4.160 4.697 10.479 1.00 90.69 97 LYS A O 1
ATOM 766 N N . THR A 1 98 ? 4.126 3.520 8.584 1.00 88.69 98 THR A N 1
ATOM 767 C CA . THR A 1 98 ? 2.955 2.718 8.989 1.00 88.69 98 THR A CA 1
ATOM 768 C C . THR A 1 98 ? 3.228 1.909 10.256 1.00 88.69 98 THR A C 1
ATOM 770 O O . THR A 1 98 ? 2.373 1.856 11.142 1.00 88.69 98 THR A O 1
ATOM 773 N N . LYS A 1 99 ? 4.437 1.351 10.414 1.00 88.44 99 LYS A N 1
ATOM 774 C CA . LYS A 1 99 ? 4.867 0.677 11.650 1.00 88.44 99 LYS A CA 1
ATOM 775 C C . LYS A 1 99 ? 4.868 1.625 12.851 1.00 88.44 99 LYS A C 1
ATOM 777 O O . LYS A 1 99 ? 4.383 1.231 13.911 1.00 88.44 99 LYS A O 1
ATOM 782 N N . LEU A 1 100 ? 5.375 2.848 12.687 1.00 90.69 100 LEU A N 1
ATOM 783 C CA . LEU A 1 100 ? 5.425 3.871 13.733 1.00 90.69 100 LEU A CA 1
ATOM 784 C C . LEU A 1 100 ? 4.018 4.321 14.142 1.00 90.69 100 LEU A C 1
ATOM 786 O O . LEU A 1 100 ? 3.686 4.281 15.324 1.00 90.69 100 LEU A O 1
ATOM 790 N N . LEU A 1 101 ? 3.164 4.653 13.172 1.00 89.44 101 LEU A N 1
ATOM 791 C CA . LEU A 1 101 ? 1.779 5.060 13.425 1.00 89.44 101 LEU A CA 1
ATOM 792 C C . LEU A 1 101 ? 0.970 3.932 14.080 1.00 89.44 101 LEU A C 1
ATOM 794 O O . LEU A 1 101 ? 0.174 4.180 14.978 1.00 89.44 101 LEU A O 1
ATOM 798 N N . ARG A 1 102 ? 1.210 2.674 13.699 1.00 86.06 102 ARG A N 1
ATOM 799 C CA . ARG A 1 102 ? 0.563 1.523 14.342 1.00 86.06 102 ARG A CA 1
ATOM 800 C C . ARG A 1 102 ? 1.052 1.299 15.774 1.00 86.06 102 ARG A C 1
ATOM 802 O O . ARG A 1 102 ? 0.268 0.907 16.631 1.00 86.06 102 ARG A O 1
ATOM 809 N N . ARG A 1 103 ? 2.350 1.489 16.030 1.00 88.69 103 ARG A N 1
ATOM 810 C CA . ARG A 1 103 ? 2.953 1.246 17.349 1.00 88.69 103 ARG A CA 1
ATOM 811 C C . ARG A 1 103 ? 2.595 2.336 18.358 1.00 88.69 103 ARG A C 1
ATOM 813 O O . ARG A 1 103 ? 2.443 2.017 19.533 1.00 88.69 103 ARG A O 1
ATOM 820 N N . PHE A 1 104 ? 2.484 3.587 17.917 1.00 90.69 104 PHE A N 1
ATOM 821 C CA . PHE A 1 104 ?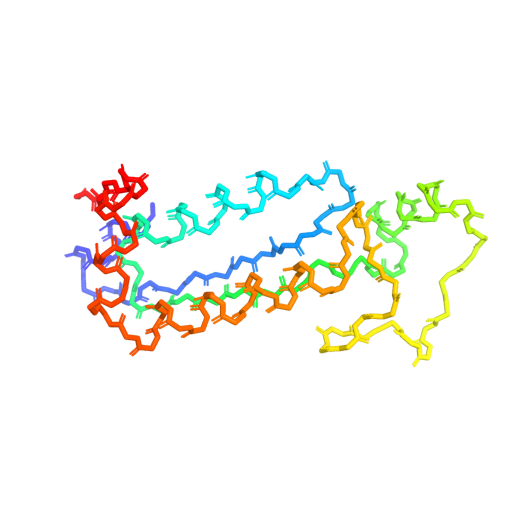 2.309 4.743 18.793 1.00 90.69 104 PHE A CA 1
ATOM 822 C C . PHE A 1 104 ? 0.994 5.475 18.478 1.00 90.69 104 PHE A C 1
ATOM 824 O O . PHE A 1 104 ? 0.945 6.290 17.553 1.00 90.69 104 PHE A O 1
ATOM 831 N N . PRO A 1 105 ? -0.078 5.242 19.262 1.00 85.56 105 PRO A N 1
ATOM 832 C CA . PRO A 1 105 ? -1.380 5.878 19.046 1.00 85.56 105 PRO A CA 1
ATOM 833 C C . PRO A 1 105 ? -1.339 7.411 19.062 1.00 85.56 105 PRO A C 1
ATOM 835 O O . PRO A 1 105 ? -2.099 8.050 18.335 1.00 85.56 105 PRO A O 1
ATOM 838 N N . THR A 1 106 ? -0.431 8.001 19.846 1.00 89.50 106 THR A N 1
ATOM 839 C CA . THR A 1 106 ? -0.177 9.450 19.883 1.00 89.50 106 THR A CA 1
ATOM 840 C C . THR A 1 106 ? 0.376 9.956 18.554 1.00 89.50 106 THR A C 1
ATOM 842 O O . THR A 1 106 ? -0.153 10.918 18.005 1.00 89.50 106 THR A O 1
ATOM 845 N N . ALA A 1 107 ? 1.365 9.268 17.973 1.00 90.62 107 ALA A N 1
ATOM 846 C CA . ALA A 1 107 ? 1.888 9.596 16.647 1.00 90.62 107 ALA A CA 1
ATOM 847 C C . ALA A 1 107 ? 0.802 9.467 15.569 1.00 90.62 107 ALA A C 1
ATOM 849 O O . ALA A 1 107 ? 0.689 10.328 14.700 1.00 90.62 107 ALA A O 1
ATOM 850 N N . ALA A 1 108 ? -0.052 8.440 15.656 1.00 87.12 108 ALA A N 1
ATOM 851 C CA . ALA A 1 108 ? -1.204 8.303 14.767 1.00 87.12 108 ALA A CA 1
ATOM 852 C C . ALA A 1 108 ? -2.215 9.444 14.924 1.00 87.12 108 ALA A C 1
ATOM 854 O O . ALA A 1 108 ? -2.760 9.912 13.928 1.00 87.12 108 ALA A O 1
ATOM 855 N N . ALA A 1 109 ? -2.473 9.903 16.151 1.00 88.44 109 ALA A N 1
ATOM 856 C CA . ALA A 1 109 ? -3.360 11.035 16.403 1.00 88.44 109 ALA A CA 1
ATOM 857 C C . ALA A 1 109 ? -2.800 12.340 15.819 1.00 88.44 109 ALA A C 1
ATOM 859 O O . ALA A 1 109 ? -3.526 13.036 15.112 1.00 88.44 109 ALA A O 1
ATOM 860 N N . VAL A 1 110 ? -1.509 12.618 16.032 1.00 91.44 110 VAL A N 1
ATOM 861 C CA . VAL A 1 110 ? -0.822 13.782 15.448 1.00 91.44 110 VAL A CA 1
ATOM 862 C C . VAL A 1 110 ? -0.844 13.715 13.925 1.00 91.44 110 VAL A C 1
ATOM 864 O O . VAL A 1 110 ? -1.231 14.684 13.281 1.00 91.44 110 VAL A O 1
ATOM 867 N N . TYR A 1 111 ? -0.505 12.564 13.338 1.00 91.50 111 TYR A N 1
ATOM 868 C CA . TYR A 1 111 ? -0.548 12.375 11.888 1.00 91.50 111 TYR A CA 1
ATOM 869 C C . TYR A 1 111 ? -1.945 12.661 11.326 1.00 91.50 111 TYR A C 1
ATOM 871 O O . TYR A 1 111 ? -2.082 13.392 10.348 1.00 91.50 111 TYR A O 1
ATOM 879 N N . ARG A 1 112 ? -2.999 12.139 11.967 1.00 90.31 112 ARG A N 1
ATOM 880 C CA . ARG A 1 112 ? -4.377 12.413 11.544 1.00 90.31 112 ARG A CA 1
ATOM 881 C C . ARG A 1 112 ? -4.728 13.897 11.625 1.00 90.31 112 ARG A C 1
ATOM 883 O O . ARG A 1 112 ? -5.371 14.395 10.711 1.00 90.31 112 ARG A O 1
ATOM 890 N N . TRP A 1 113 ? -4.299 14.591 12.677 1.00 90.62 113 TRP A N 1
ATOM 891 C CA . TRP A 1 113 ? -4.532 16.027 12.833 1.00 90.62 113 TRP A CA 1
ATOM 892 C C . TRP A 1 113 ? -3.820 16.844 11.747 1.00 90.62 113 TRP A C 1
ATOM 894 O O . TRP A 1 113 ? -4.475 17.611 11.045 1.00 90.62 113 TRP A O 1
ATOM 904 N N . VAL A 1 114 ? -2.520 16.608 11.539 1.00 92.00 114 VAL A N 1
ATOM 905 C CA . VAL A 1 114 ? -1.708 17.305 10.524 1.00 92.00 114 VAL A CA 1
ATOM 906 C C . VAL A 1 114 ? -2.254 17.084 9.113 1.00 92.00 114 VAL A C 1
ATOM 908 O O . VAL A 1 114 ? -2.290 18.011 8.310 1.00 92.00 114 VAL A O 1
ATOM 911 N N . HIS A 1 115 ? -2.695 15.863 8.804 1.00 88.00 115 HIS A N 1
ATOM 912 C CA . HIS A 1 115 ? -3.157 15.493 7.465 1.00 88.00 115 HIS A CA 1
ATOM 913 C C . HIS A 1 115 ? -4.684 15.542 7.293 1.00 88.00 115 HIS A C 1
ATOM 915 O O . HIS A 1 115 ? -5.193 15.068 6.277 1.00 88.00 115 HIS A O 1
ATOM 921 N N . GLY A 1 116 ? -5.429 16.074 8.270 1.00 90.31 116 GLY A N 1
ATOM 922 C CA . GLY A 1 116 ? -6.890 16.207 8.195 1.00 90.31 116 GLY A CA 1
ATOM 923 C C . GLY A 1 116 ? -7.654 14.881 8.056 1.00 90.31 116 GLY A C 1
ATOM 924 O O . GLY A 1 116 ? -8.764 14.856 7.524 1.00 90.31 116 GLY A O 1
ATOM 925 N N . VAL A 1 117 ? -7.081 13.763 8.509 1.00 89.44 117 VAL A N 1
ATOM 926 C CA . VAL A 1 117 ? -7.691 12.431 8.394 1.00 89.44 117 VAL A CA 1
ATOM 927 C C . VAL A 1 117 ? -8.740 12.257 9.492 1.00 89.44 117 VAL A C 1
ATOM 929 O O . VAL A 1 117 ? -8.418 11.994 10.654 1.00 89.44 117 VAL A O 1
ATOM 932 N N . LYS A 1 118 ? -10.015 12.391 9.123 1.00 86.31 118 LYS A N 1
ATOM 933 C CA . LYS A 1 118 ? -11.148 12.143 10.024 1.00 86.31 118 LYS A CA 1
ATOM 934 C C . LYS A 1 118 ? -11.314 10.643 10.258 1.00 86.31 118 LYS A C 1
ATOM 936 O O . LYS A 1 118 ? -11.201 9.858 9.319 1.00 86.31 118 LYS A O 1
ATOM 941 N N . ARG A 1 119 ? -11.598 10.242 11.500 1.00 82.06 119 ARG A N 1
ATOM 942 C CA . ARG A 1 119 ? -12.029 8.868 11.770 1.00 82.06 119 ARG A CA 1
ATOM 943 C C . ARG A 1 119 ? -13.437 8.664 11.227 1.00 82.06 119 ARG A C 1
ATOM 945 O O . ARG A 1 119 ? -14.284 9.542 11.367 1.00 82.06 119 ARG A O 1
ATOM 952 N N . ALA A 1 120 ? -13.656 7.510 10.614 1.00 81.12 120 ALA A N 1
ATOM 953 C CA . ALA A 1 120 ? -14.995 7.031 10.346 1.00 81.12 120 ALA A CA 1
ATOM 954 C C . ALA A 1 120 ? -15.656 6.681 11.689 1.00 81.12 120 ALA A C 1
ATOM 956 O O . ALA A 1 120 ? -15.042 5.989 12.507 1.00 81.12 120 ALA A O 1
ATOM 957 N N . ASN A 1 121 ? -16.860 7.213 11.904 1.00 62.94 121 ASN A N 1
ATOM 958 C CA . ASN A 1 121 ? -17.710 6.928 13.060 1.00 62.94 121 ASN A CA 1
ATOM 959 C C . ASN A 1 121 ? -18.635 5.750 12.764 1.00 62.94 121 ASN A C 1
ATOM 961 O O . ASN A 1 121 ? -19.087 5.645 11.600 1.00 62.94 121 ASN A O 1
#

Secondary structure (DSSP, 8-state):
-HHHHHHTT---EEEEEE--TT--HHHHHHHHHHHHHS--SEEEEEE--PPTTSHHHHHHHHHHT-S---TTS--SSS-SS-SSS--HHHHHHHHHHHHHHHH-HHHHHHHHHHTT-PPP-